Protein AF-A0A291IN93-F1 (afdb_monomer_lite)

Foldseek 3Di:
DDDDDPPDPDQDLDLVCLLVSLVVLLVVLVVCLVVVVVVCNVVSVVSVVVSVVSVVPDDDPPVCVVVVVVSVVVSVVSVVVSVVSVVVVVVVVVVVVVVVVVVVVVVVVVVVD

Structure (mmCIF, N/CA/C/O backbone):
data_AF-A0A291IN93-F1
#
_entry.id   AF-A0A291IN93-F1
#
loop_
_atom_site.group_PDB
_atom_site.id
_atom_site.type_symbol
_atom_site.label_atom_id
_atom_site.label_alt_id
_atom_site.label_comp_id
_atom_site.label_asym_id
_atom_site.label_entity_id
_atom_site.label_seq_id
_atom_site.pdbx_PDB_ins_code
_atom_site.Cartn_x
_atom_site.Cartn_y
_atom_site.Cartn_z
_atom_site.occupancy
_atom_site.B_iso_or_equiv
_atom_site.auth_seq_id
_atom_site.auth_comp_id
_atom_site.auth_asym_id
_atom_site.auth_atom_id
_atom_site.pdbx_PDB_model_num
ATOM 1 N N . MET A 1 1 ? -5.679 -36.613 -23.555 1.00 38.44 1 MET A N 1
ATOM 2 C CA . MET A 1 1 ? -6.331 -35.299 -23.400 1.00 38.44 1 MET A CA 1
ATOM 3 C C . MET A 1 1 ? -5.472 -34.467 -22.469 1.00 38.44 1 MET A C 1
ATOM 5 O O . MET A 1 1 ? -5.353 -34.877 -21.321 1.00 38.44 1 MET A O 1
ATOM 9 N N . PRO A 1 2 ? -4.788 -33.412 -22.937 1.00 39.12 2 PRO A N 1
ATOM 10 C CA . PRO A 1 2 ? -4.092 -32.493 -22.053 1.00 39.12 2 PRO A CA 1
ATOM 11 C C . PRO A 1 2 ? -4.990 -31.295 -21.723 1.00 39.12 2 PRO A C 1
ATOM 13 O O . PRO A 1 2 ? -5.703 -30.778 -22.580 1.00 39.12 2 PRO A O 1
ATOM 16 N N . SER A 1 3 ? -4.967 -30.933 -20.447 1.00 45.47 3 SER A N 1
ATOM 17 C CA . SER A 1 3 ? -5.786 -29.928 -19.784 1.00 45.47 3 SER A CA 1
ATOM 18 C C . SER A 1 3 ? -5.586 -28.513 -20.333 1.00 45.47 3 SER A C 1
ATOM 20 O O . SER A 1 3 ? -4.461 -28.030 -20.428 1.00 45.47 3 SER A O 1
ATOM 22 N N . ALA A 1 4 ? -6.701 -27.846 -20.603 1.00 48.78 4 ALA A N 1
ATOM 23 C CA . ALA A 1 4 ? -6.874 -26.399 -20.700 1.00 48.78 4 ALA A CA 1
ATOM 24 C C . ALA A 1 4 ? -8.026 -26.088 -19.710 1.00 48.78 4 ALA A C 1
ATOM 26 O O . ALA A 1 4 ? -8.914 -26.923 -19.566 1.00 48.78 4 ALA A O 1
ATOM 27 N N . GLU A 1 5 ? -8.089 -25.036 -18.903 1.00 43.47 5 GLU A N 1
ATOM 28 C CA . GLU A 1 5 ? -7.470 -23.720 -18.898 1.00 43.47 5 GLU A CA 1
ATOM 29 C C . GLU A 1 5 ? -7.310 -23.296 -17.427 1.00 43.47 5 GLU A C 1
ATOM 31 O O . GLU A 1 5 ? -8.263 -23.348 -16.653 1.00 43.47 5 GLU A O 1
ATOM 36 N N . ALA A 1 6 ? -6.121 -22.843 -17.042 1.00 41.66 6 ALA A N 1
ATOM 37 C CA . ALA A 1 6 ? -5.976 -21.880 -15.957 1.00 41.66 6 ALA A CA 1
ATOM 38 C C . ALA A 1 6 ? -5.566 -20.560 -16.612 1.00 41.66 6 ALA A C 1
ATOM 40 O O . ALA A 1 6 ? -4.432 -20.113 -16.484 1.00 41.66 6 ALA A O 1
ATOM 41 N N . ALA A 1 7 ? -6.478 -19.977 -17.393 1.00 44.94 7 ALA A N 1
ATOM 42 C CA . ALA A 1 7 ? -6.388 -18.575 -17.772 1.00 44.94 7 ALA A CA 1
ATOM 43 C C . ALA A 1 7 ? -6.804 -17.748 -16.545 1.00 44.94 7 ALA A C 1
ATOM 45 O O . ALA A 1 7 ? -7.909 -17.224 -16.471 1.00 44.94 7 ALA A O 1
ATOM 46 N N . GLY A 1 8 ? -5.954 -17.738 -15.518 1.00 45.22 8 GLY A N 1
ATOM 47 C CA . GLY A 1 8 ? -5.977 -16.647 -14.555 1.00 45.22 8 GLY A CA 1
ATOM 48 C C . GLY A 1 8 ? -5.374 -15.442 -15.261 1.00 45.22 8 GLY A C 1
ATOM 49 O O . GLY A 1 8 ? -4.330 -15.601 -15.890 1.00 45.22 8 GLY A O 1
ATOM 50 N N . ASP A 1 9 ? -6.043 -14.291 -15.203 1.00 57.09 9 ASP A N 1
ATOM 51 C CA . ASP A 1 9 ? -5.531 -12.995 -15.662 1.00 57.09 9 ASP A CA 1
ATOM 52 C C . ASP A 1 9 ? -4.179 -12.710 -14.988 1.00 57.09 9 ASP A C 1
ATOM 54 O O . ASP A 1 9 ? -4.099 -12.081 -13.930 1.00 57.09 9 ASP A O 1
ATOM 58 N N . GLU A 1 10 ? -3.092 -13.234 -15.551 1.00 66.25 10 GLU A N 1
ATOM 59 C CA . GLU A 1 10 ? -1.763 -12.866 -15.107 1.00 66.25 10 GLU A CA 1
ATOM 60 C C . GLU A 1 10 ? -1.519 -11.418 -15.537 1.00 66.25 10 GLU A C 1
ATOM 62 O O . GLU A 1 10 ? -1.731 -11.083 -16.707 1.00 66.25 10 GLU A O 1
ATOM 67 N N . PRO A 1 11 ? -1.074 -10.545 -14.617 1.00 74.62 11 PRO A N 1
ATOM 68 C CA . PRO A 1 11 ? -0.798 -9.161 -14.957 1.00 74.62 11 PRO A CA 1
ATOM 69 C C . PRO A 1 11 ? 0.258 -9.112 -16.057 1.00 74.62 11 PRO A C 1
ATOM 71 O O . PRO A 1 11 ? 1.289 -9.785 -15.963 1.00 74.62 11 PRO A O 1
ATOM 74 N N . ASP A 1 12 ? -0.001 -8.314 -17.092 1.00 81.94 12 ASP A N 1
ATOM 75 C CA . ASP A 1 12 ? 0.933 -8.155 -18.199 1.00 81.94 12 ASP A CA 1
ATOM 76 C C . ASP A 1 12 ? 2.267 -7.613 -17.679 1.00 81.94 12 ASP A C 1
ATOM 78 O O . ASP A 1 12 ? 2.338 -6.545 -17.073 1.00 81.94 12 ASP A O 1
ATOM 82 N N . ARG A 1 13 ? 3.330 -8.380 -17.919 1.00 84.12 13 ARG A N 1
ATOM 83 C CA . ARG A 1 13 ? 4.678 -8.122 -17.412 1.00 84.12 13 ARG A CA 1
ATOM 84 C C . ARG A 1 13 ? 5.556 -7.365 -18.404 1.00 84.12 13 ARG A C 1
ATOM 86 O O . ARG A 1 13 ? 6.757 -7.231 -18.184 1.00 84.12 13 ARG A O 1
ATOM 93 N N . SER A 1 14 ? 4.991 -6.886 -19.509 1.00 88.94 14 SER A N 1
ATOM 94 C CA . SER A 1 14 ? 5.695 -5.995 -20.423 1.00 88.94 14 SER A CA 1
ATOM 95 C C . SER A 1 14 ? 6.086 -4.701 -19.711 1.00 88.94 14 SER A C 1
ATOM 97 O O . SER A 1 14 ? 5.271 -4.097 -19.010 1.00 88.94 14 SER A O 1
ATOM 99 N N . ILE A 1 15 ? 7.315 -4.228 -19.952 1.00 88.94 15 ILE A N 1
ATOM 100 C CA . ILE A 1 15 ? 7.800 -2.953 -19.408 1.00 88.94 15 ILE A CA 1
ATOM 101 C C . ILE A 1 15 ? 6.861 -1.796 -19.744 1.00 88.94 15 ILE A C 1
ATOM 103 O O . ILE A 1 15 ? 6.693 -0.912 -18.919 1.00 88.94 15 ILE A O 1
ATOM 107 N N . ASP A 1 16 ? 6.190 -1.828 -20.897 1.00 91.06 16 ASP A N 1
ATOM 108 C CA . ASP A 1 16 ? 5.235 -0.793 -21.308 1.00 91.06 16 ASP A CA 1
ATOM 109 C C . ASP A 1 16 ? 3.970 -0.747 -20.438 1.00 91.06 16 ASP A C 1
ATOM 111 O O . ASP A 1 16 ? 3.325 0.297 -20.341 1.00 91.06 16 ASP A O 1
ATOM 115 N N . ASN A 1 17 ? 3.651 -1.847 -19.752 1.00 94.00 17 ASN A N 1
ATOM 116 C CA . ASN A 1 17 ? 2.429 -2.004 -18.968 1.00 94.00 17 ASN A CA 1
ATOM 117 C C . ASN A 1 17 ? 2.635 -1.866 -17.457 1.00 94.00 17 ASN A C 1
ATOM 119 O O . ASN A 1 17 ? 1.657 -1.845 -16.709 1.00 94.00 17 ASN A O 1
ATOM 123 N N . TYR A 1 18 ? 3.873 -1.660 -16.993 1.00 94.81 18 TYR A N 1
ATOM 124 C CA . TYR A 1 18 ? 4.181 -1.473 -15.569 1.00 94.81 18 TYR A CA 1
ATOM 125 C C . TYR A 1 18 ? 3.296 -0.416 -14.901 1.00 94.81 18 TYR A C 1
ATOM 127 O O . TYR A 1 18 ? 2.693 -0.689 -13.864 1.00 94.81 18 TYR A O 1
ATOM 135 N N . ALA A 1 19 ? 3.167 0.766 -15.510 1.00 95.19 19 ALA A N 1
ATOM 136 C CA . ALA A 1 19 ? 2.366 1.856 -14.956 1.00 95.19 19 ALA A CA 1
ATOM 137 C C . ALA A 1 19 ? 0.868 1.515 -14.880 1.00 95.19 19 ALA A C 1
ATOM 139 O O . ALA A 1 19 ? 0.223 1.824 -13.881 1.00 95.19 19 ALA A O 1
ATOM 140 N N . ALA A 1 20 ? 0.321 0.867 -15.912 1.00 96.44 20 ALA A N 1
ATOM 141 C CA . ALA A 1 20 ? -1.095 0.514 -15.967 1.00 96.44 20 ALA A CA 1
ATOM 142 C C . ALA A 1 20 ? -1.452 -0.536 -14.905 1.00 96.44 20 ALA A C 1
ATOM 144 O O . ALA A 1 20 ? -2.418 -0.360 -14.165 1.00 96.44 20 ALA A O 1
ATOM 145 N N . VAL A 1 21 ? -0.630 -1.580 -14.770 1.00 97.12 21 VAL A N 1
ATOM 146 C CA . VAL A 1 21 ? -0.834 -2.630 -13.761 1.00 97.12 21 VAL A CA 1
ATOM 147 C C . VAL A 1 21 ? -0.703 -2.069 -12.341 1.00 97.12 21 VAL A C 1
ATOM 149 O O . VAL A 1 21 ? -1.513 -2.380 -11.470 1.00 97.12 21 VAL A O 1
ATOM 152 N N . LEU A 1 22 ? 0.282 -1.204 -12.082 1.00 97.38 22 LEU A N 1
ATOM 153 C CA . LEU A 1 22 ? 0.439 -0.587 -10.759 1.00 97.38 22 LEU A CA 1
ATOM 154 C C . LEU A 1 22 ? -0.700 0.384 -10.422 1.00 97.38 22 LEU A C 1
ATOM 156 O O . LEU A 1 22 ? -1.089 0.479 -9.257 1.00 97.38 22 LEU A O 1
ATOM 160 N N . LEU A 1 23 ? -1.272 1.054 -11.425 1.00 97.31 23 LEU A N 1
ATOM 161 C CA . LEU A 1 23 ? -2.462 1.887 -11.261 1.00 97.31 23 LEU A CA 1
ATOM 162 C C . LEU A 1 23 ? -3.717 1.058 -10.940 1.00 97.31 23 LEU A C 1
ATOM 164 O O . LEU A 1 23 ? -4.527 1.485 -10.114 1.00 97.31 23 LEU A O 1
ATOM 168 N N . ASP A 1 24 ? -3.873 -0.125 -11.541 1.00 97.69 24 ASP A N 1
ATOM 169 C CA . ASP A 1 24 ? -4.942 -1.065 -11.173 1.00 97.69 24 ASP A CA 1
ATOM 170 C C . ASP A 1 24 ? -4.814 -1.488 -9.704 1.00 97.69 24 ASP A C 1
ATOM 172 O O . ASP A 1 24 ? -5.754 -1.327 -8.921 1.00 97.69 24 ASP A O 1
ATOM 176 N N . PHE A 1 25 ? -3.614 -1.910 -9.285 1.00 98.19 25 PHE A N 1
ATOM 177 C CA . PHE A 1 25 ? -3.361 -2.232 -7.881 1.00 98.19 25 PHE A CA 1
ATOM 178 C C . PHE A 1 25 ? -3.673 -1.057 -6.952 1.00 98.19 25 PHE A C 1
ATOM 180 O O . PHE A 1 25 ? -4.332 -1.255 -5.932 1.00 98.19 25 PHE A O 1
ATOM 187 N N . LYS A 1 26 ? -3.249 0.164 -7.303 1.00 98.19 26 LYS A N 1
ATOM 188 C CA . LYS A 1 26 ? -3.581 1.377 -6.543 1.00 98.19 26 LYS A CA 1
ATOM 189 C C . LYS A 1 26 ? -5.092 1.535 -6.388 1.00 98.19 26 LYS A C 1
ATOM 191 O O . LYS A 1 26 ? -5.562 1.739 -5.273 1.00 98.19 26 LYS A O 1
ATOM 196 N N . SER A 1 27 ? -5.841 1.413 -7.479 1.00 98.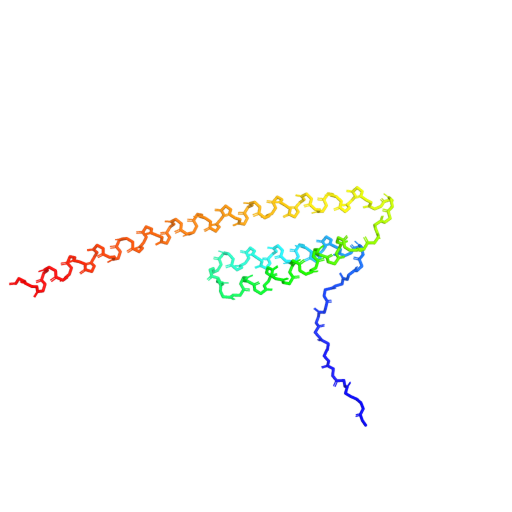06 27 SER A N 1
ATOM 197 C CA . SER A 1 27 ? -7.296 1.597 -7.486 1.00 98.06 27 SER A CA 1
ATOM 198 C C . SER A 1 27 ? -7.993 0.570 -6.594 1.00 98.06 27 SER A C 1
ATOM 200 O O . SER A 1 27 ? -8.841 0.924 -5.776 1.00 98.06 27 SER A O 1
ATOM 202 N N . ARG A 1 28 ? -7.572 -0.695 -6.679 1.00 98.06 28 ARG A N 1
ATOM 203 C CA . ARG A 1 28 ? -8.098 -1.789 -5.855 1.00 98.06 28 ARG A CA 1
ATOM 204 C C . ARG A 1 28 ? -7.764 -1.613 -4.375 1.00 98.06 28 ARG A C 1
ATOM 206 O O . ARG A 1 28 ? -8.640 -1.774 -3.535 1.00 98.06 28 ARG A O 1
ATOM 213 N N . ILE A 1 29 ? -6.534 -1.213 -4.044 1.00 98.38 29 ILE A N 1
ATOM 214 C CA . ILE A 1 29 ? -6.145 -0.908 -2.658 1.00 98.38 29 ILE A CA 1
ATOM 215 C C . ILE A 1 29 ? -6.987 0.251 -2.113 1.00 98.38 29 ILE A C 1
ATOM 217 O O . ILE A 1 29 ? -7.527 0.151 -1.014 1.00 98.38 29 ILE A O 1
ATOM 221 N N . GLN A 1 30 ? -7.143 1.333 -2.880 1.00 97.88 30 GLN A N 1
ATOM 222 C CA . GLN A 1 30 ? -7.968 2.476 -2.482 1.00 97.88 30 GLN A CA 1
ATOM 223 C C . GLN A 1 30 ? -9.425 2.074 -2.244 1.00 97.88 30 GLN A C 1
ATOM 225 O O . GLN A 1 30 ? -10.022 2.523 -1.266 1.00 97.88 30 GLN A O 1
ATOM 230 N N . GLN A 1 31 ? -9.978 1.205 -3.091 1.00 97.75 31 GLN A N 1
ATOM 231 C CA . GLN A 1 31 ? -11.323 0.666 -2.920 1.00 97.75 31 GLN A CA 1
ATOM 232 C C . GLN A 1 31 ? -11.443 -0.161 -1.635 1.00 97.75 31 GLN A C 1
ATOM 234 O O . GLN A 1 31 ? -12.327 0.121 -0.826 1.00 97.75 31 GLN A O 1
ATOM 239 N N . CYS A 1 32 ? -10.520 -1.095 -1.383 1.00 97.31 32 CYS A N 1
ATOM 240 C CA . CYS A 1 32 ? -10.556 -1.896 -0.160 1.00 97.31 32 CYS A CA 1
ATOM 241 C C . CYS A 1 32 ? -10.434 -1.031 1.102 1.00 97.31 32 CYS A C 1
ATOM 243 O O . CYS A 1 32 ? -11.153 -1.248 2.076 1.00 97.31 32 CYS A O 1
ATOM 245 N N . LEU A 1 33 ? -9.575 -0.004 1.084 1.00 96.56 33 LEU A N 1
ATOM 246 C CA . LEU A 1 33 ? -9.435 0.948 2.193 1.00 96.56 33 LEU A CA 1
ATOM 247 C C . LEU A 1 33 ? -10.680 1.829 2.387 1.00 96.56 33 LEU A C 1
ATOM 249 O O . LEU A 1 33 ? -10.989 2.216 3.517 1.00 96.56 33 LEU A O 1
ATOM 253 N N . ALA A 1 34 ? -11.384 2.178 1.309 1.00 95.69 34 ALA A N 1
ATOM 254 C CA . ALA A 1 34 ? -12.620 2.955 1.376 1.00 95.69 34 ALA A CA 1
ATOM 255 C C . ALA A 1 34 ? -13.788 2.125 1.932 1.00 95.69 34 ALA A C 1
ATOM 257 O O . ALA A 1 34 ? -14.582 2.636 2.721 1.00 95.69 34 ALA A O 1
ATOM 258 N N . ASN A 1 35 ? -13.851 0.846 1.561 1.00 96.19 35 ASN A N 1
ATOM 259 C CA . ASN A 1 35 ? -14.929 -0.071 1.928 1.00 96.19 35 ASN A CA 1
ATOM 260 C C . ASN A 1 35 ? -14.644 -0.890 3.197 1.00 96.19 35 ASN A C 1
ATOM 262 O O . ASN A 1 35 ? -15.501 -1.660 3.623 1.00 96.19 35 ASN A O 1
ATOM 266 N N . ALA A 1 36 ? -13.467 -0.720 3.811 1.00 93.56 36 ALA A N 1
ATOM 267 C CA . ALA A 1 36 ? -13.009 -1.511 4.954 1.00 93.56 36 ALA A CA 1
ATOM 268 C C . ALA A 1 36 ? -12.970 -3.032 4.670 1.00 93.56 36 ALA A C 1
ATOM 270 O O . ALA A 1 36 ? -13.224 -3.850 5.555 1.00 93.56 36 ALA A O 1
ATOM 271 N N . GLU A 1 37 ? -12.619 -3.413 3.439 1.00 95.88 37 GLU A N 1
ATOM 272 C CA . GLU A 1 37 ? -12.458 -4.802 2.979 1.00 95.88 37 GLU A CA 1
ATOM 273 C C . GLU A 1 37 ? -11.096 -5.363 3.439 1.00 95.88 37 GLU A C 1
ATOM 275 O O . GLU A 1 37 ? -10.208 -5.692 2.648 1.00 95.88 37 GLU A O 1
ATOM 280 N N . TRP A 1 38 ? -10.898 -5.427 4.758 1.00 93.88 38 TRP A N 1
ATOM 281 C CA . TRP A 1 38 ? -9.612 -5.781 5.370 1.00 93.88 38 TRP A CA 1
ATOM 282 C C . TRP A 1 38 ? -9.159 -7.216 5.088 1.00 93.88 38 TRP A C 1
ATOM 284 O O . TRP A 1 38 ? -7.960 -7.482 5.132 1.00 93.88 38 TRP A O 1
ATOM 294 N N . ASP A 1 39 ? -10.089 -8.119 4.779 1.00 95.69 39 ASP A N 1
ATOM 295 C CA . ASP A 1 39 ? -9.786 -9.518 4.461 1.00 95.69 39 ASP A CA 1
ATOM 296 C C . ASP A 1 39 ? -9.207 -9.681 3.044 1.00 95.69 39 ASP A C 1
ATOM 298 O O . ASP A 1 39 ? -8.383 -10.565 2.806 1.00 95.69 39 ASP A O 1
ATOM 302 N N . GLU A 1 40 ? -9.589 -8.810 2.103 1.00 94.38 40 GLU A N 1
ATOM 303 C CA . GLU A 1 40 ? -9.136 -8.864 0.704 1.00 94.38 40 GLU A CA 1
ATOM 304 C C . GLU A 1 40 ? -7.804 -8.132 0.492 1.00 94.38 40 GLU A C 1
ATOM 306 O O . GLU A 1 40 ? -6.967 -8.547 -0.321 1.00 94.38 40 GLU A O 1
ATOM 311 N N . LEU A 1 41 ? -7.573 -7.065 1.263 1.00 95.81 41 LEU A N 1
ATOM 312 C CA . LEU A 1 41 ? -6.401 -6.201 1.143 1.00 95.81 41 LEU A CA 1
ATOM 313 C C . LEU A 1 41 ? -5.052 -6.962 1.175 1.00 95.81 41 LEU A C 1
ATOM 315 O O . LEU A 1 41 ? -4.210 -6.679 0.317 1.00 95.81 41 LEU A O 1
ATOM 319 N N . PRO A 1 42 ? -4.809 -7.948 2.067 1.00 96.81 42 PRO A N 1
ATOM 320 C CA . PRO A 1 42 ? -3.557 -8.706 2.079 1.00 96.81 42 PRO A CA 1
ATOM 321 C C . PRO A 1 42 ? -3.274 -9.445 0.768 1.00 96.81 42 PRO A C 1
ATOM 323 O O . PRO A 1 42 ? -2.127 -9.482 0.323 1.00 96.81 42 PRO A O 1
ATOM 326 N N . GLY A 1 43 ? -4.303 -10.002 0.121 1.00 97.00 43 GLY A N 1
ATOM 327 C CA . GLY A 1 43 ? -4.152 -10.715 -1.151 1.00 97.00 43 GLY A CA 1
ATOM 328 C C . GLY A 1 43 ? -3.742 -9.783 -2.293 1.00 97.00 43 GLY A C 1
ATOM 329 O O . GLY A 1 43 ? -2.871 -10.119 -3.103 1.00 97.00 43 GLY A O 1
ATOM 330 N N . ILE A 1 44 ? -4.318 -8.579 -2.321 1.00 97.12 44 ILE A N 1
ATOM 331 C CA . ILE A 1 44 ? -3.983 -7.538 -3.301 1.00 97.12 44 ILE A CA 1
ATOM 332 C C . ILE A 1 44 ? -2.550 -7.043 -3.081 1.00 97.12 44 ILE A C 1
ATOM 334 O O . ILE A 1 44 ? -1.777 -6.960 -4.037 1.00 97.12 44 ILE A O 1
ATOM 338 N N . LEU A 1 45 ? -2.166 -6.772 -1.829 1.00 97.38 45 LEU A N 1
ATOM 339 C CA . LEU A 1 45 ? -0.813 -6.329 -1.481 1.00 97.38 45 LEU A CA 1
ATOM 340 C C . LEU A 1 45 ? 0.245 -7.386 -1.818 1.00 97.38 45 LEU A C 1
ATOM 342 O O . LEU A 1 45 ? 1.274 -7.040 -2.396 1.00 97.38 45 LEU A O 1
ATOM 346 N N . ALA A 1 46 ? -0.017 -8.664 -1.530 1.00 97.69 46 ALA A N 1
ATOM 347 C CA . ALA A 1 46 ? 0.890 -9.758 -1.877 1.00 97.69 46 ALA A CA 1
ATOM 348 C C . ALA A 1 46 ? 1.072 -9.893 -3.398 1.00 97.69 46 ALA A C 1
ATOM 350 O O . ALA A 1 46 ? 2.193 -10.044 -3.883 1.00 97.69 46 ALA A O 1
ATOM 351 N N . SER A 1 47 ? -0.018 -9.768 -4.162 1.00 97.25 47 SER A N 1
ATOM 352 C CA . SER A 1 47 ? 0.026 -9.808 -5.630 1.00 97.25 47 SER A CA 1
ATOM 353 C C . SER A 1 47 ? 0.811 -8.626 -6.208 1.00 97.25 47 SER A C 1
ATOM 355 O O . SER A 1 47 ? 1.650 -8.806 -7.092 1.00 97.25 47 SER A O 1
ATOM 357 N N . ARG A 1 48 ? 0.601 -7.417 -5.668 1.00 97.31 48 ARG A N 1
ATOM 358 C CA . ARG A 1 48 ? 1.367 -6.219 -6.039 1.00 97.31 48 ARG A CA 1
ATOM 359 C C . ARG A 1 48 ? 2.847 -6.367 -5.697 1.00 97.31 48 ARG A C 1
ATOM 361 O O . ARG A 1 48 ? 3.688 -5.992 -6.509 1.00 97.31 48 ARG A O 1
ATOM 368 N N . GLN A 1 49 ? 3.174 -6.915 -4.526 1.00 96.81 49 GLN A N 1
ATOM 369 C CA . GLN A 1 49 ? 4.558 -7.158 -4.121 1.00 96.81 49 GLN A CA 1
ATOM 370 C C . GLN A 1 49 ? 5.254 -8.115 -5.092 1.00 96.81 49 GLN A C 1
ATOM 372 O O . GLN A 1 49 ? 6.319 -7.778 -5.600 1.00 96.81 49 GLN A O 1
ATOM 377 N N . ALA A 1 50 ? 4.632 -9.252 -5.416 1.00 96.62 50 ALA A N 1
ATOM 378 C CA . ALA A 1 50 ? 5.185 -10.200 -6.382 1.00 96.62 50 ALA A CA 1
ATOM 379 C C . ALA A 1 50 ? 5.421 -9.548 -7.759 1.00 96.62 50 ALA A C 1
ATOM 381 O O . ALA A 1 50 ? 6.429 -9.808 -8.418 1.00 96.62 50 ALA A O 1
ATOM 382 N N . TYR A 1 51 ? 4.524 -8.654 -8.184 1.00 96.25 51 TYR A N 1
ATOM 383 C CA . TYR A 1 51 ? 4.685 -7.897 -9.424 1.00 96.25 51 TYR A CA 1
ATOM 384 C C . TYR A 1 51 ? 5.840 -6.881 -9.363 1.00 96.25 51 TYR A C 1
ATOM 386 O O . TYR A 1 5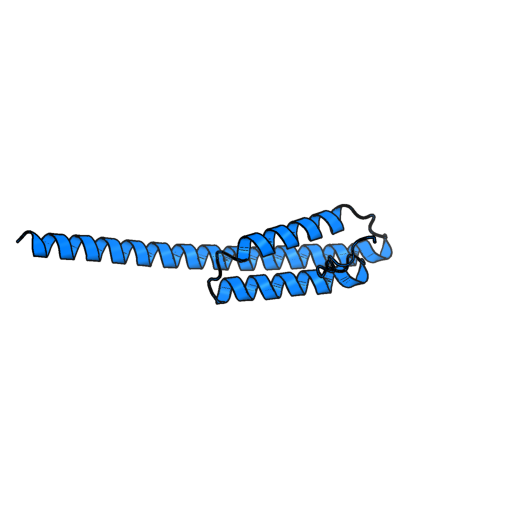1 ? 6.632 -6.784 -10.298 1.00 96.25 51 TYR A O 1
ATOM 394 N N . LEU A 1 52 ? 5.993 -6.153 -8.254 1.00 96.00 52 LEU A N 1
ATOM 395 C CA . LEU A 1 52 ? 7.114 -5.227 -8.048 1.00 96.00 52 LEU A CA 1
ATOM 396 C C . LEU A 1 52 ? 8.463 -5.958 -7.980 1.00 96.00 52 LEU A C 1
ATOM 398 O O . LEU A 1 52 ? 9.442 -5.499 -8.569 1.00 96.00 52 LEU A O 1
ATOM 402 N N . GLU A 1 53 ? 8.515 -7.113 -7.314 1.00 95.56 53 GLU A N 1
ATOM 403 C CA . GLU A 1 53 ? 9.689 -7.994 -7.292 1.00 95.56 53 GLU A CA 1
ATOM 404 C C . GLU A 1 53 ? 10.031 -8.489 -8.701 1.00 95.56 53 GLU A C 1
ATOM 406 O O . GLU A 1 53 ? 11.203 -8.508 -9.088 1.00 95.56 53 GLU A O 1
ATOM 411 N N . HIS A 1 54 ? 9.014 -8.806 -9.509 1.00 93.12 54 HIS A N 1
ATOM 412 C CA . HIS A 1 54 ? 9.214 -9.126 -10.914 1.00 93.12 54 HIS A CA 1
ATOM 413 C C . HIS A 1 54 ? 9.848 -7.953 -11.672 1.00 93.12 54 HIS A C 1
ATOM 415 O O . HIS A 1 54 ? 10.907 -8.153 -12.266 1.00 93.12 54 HIS A O 1
ATOM 421 N N . ILE A 1 55 ? 9.286 -6.739 -11.593 1.00 93.62 55 ILE A N 1
ATOM 422 C CA . ILE A 1 55 ? 9.859 -5.532 -12.222 1.00 93.62 55 ILE A CA 1
ATOM 423 C C . ILE A 1 55 ? 11.330 -5.354 -11.823 1.00 93.62 55 ILE A C 1
ATOM 425 O O . ILE A 1 55 ? 12.180 -5.138 -12.686 1.00 93.62 55 ILE A O 1
ATOM 429 N N . ALA A 1 56 ? 11.638 -5.477 -10.529 1.00 91.75 56 ALA A N 1
ATOM 430 C CA . ALA A 1 56 ? 12.987 -5.298 -9.995 1.00 91.75 56 ALA A CA 1
ATOM 431 C C . ALA A 1 56 ? 13.979 -6.381 -10.458 1.00 91.75 56 ALA A C 1
ATOM 433 O O . ALA A 1 56 ? 15.181 -6.128 -10.514 1.00 91.75 56 ALA A O 1
ATOM 434 N N . SER A 1 57 ? 13.488 -7.578 -10.794 1.00 93.12 57 SER A N 1
ATOM 435 C CA . SER A 1 57 ? 14.308 -8.687 -11.298 1.00 93.12 57 SER A CA 1
ATOM 436 C C . SER A 1 57 ? 14.658 -8.577 -12.786 1.00 93.12 57 SER A C 1
ATOM 438 O O . SER A 1 57 ? 15.583 -9.251 -13.244 1.00 93.12 57 SER A O 1
ATOM 440 N N . GLN A 1 58 ? 13.923 -7.765 -13.554 1.00 91.19 58 GLN A N 1
ATOM 441 C CA . GLN A 1 58 ? 14.121 -7.659 -14.997 1.00 91.19 58 GLN A CA 1
ATOM 442 C C . GLN A 1 58 ? 15.264 -6.694 -15.347 1.00 91.19 58 GLN A C 1
ATOM 444 O O . GLN A 1 58 ? 15.411 -5.643 -14.718 1.00 91.19 58 GLN A O 1
ATOM 449 N N . PRO A 1 59 ? 16.058 -6.988 -16.392 1.00 92.19 59 PRO A N 1
ATOM 450 C CA . PRO A 1 59 ? 16.992 -6.013 -16.933 1.00 92.19 59 PRO A CA 1
ATOM 451 C C . PRO A 1 59 ? 16.210 -4.835 -17.529 1.00 92.19 59 PRO A C 1
ATOM 453 O O . PRO A 1 59 ? 15.424 -5.002 -18.460 1.00 92.19 59 PRO A O 1
ATOM 456 N N . ILE A 1 60 ? 16.434 -3.632 -16.999 1.00 92.00 60 ILE A N 1
ATOM 457 C CA . ILE A 1 60 ? 15.784 -2.409 -17.482 1.00 92.00 60 ILE A CA 1
ATOM 458 C C . ILE A 1 60 ? 16.692 -1.743 -18.527 1.00 92.00 60 ILE A C 1
ATOM 460 O O . ILE A 1 60 ? 17.813 -1.353 -18.176 1.00 92.00 60 ILE A O 1
ATOM 464 N N . PRO A 1 61 ? 16.230 -1.563 -19.782 1.00 93.81 61 PRO A N 1
ATOM 465 C CA . PRO A 1 61 ? 16.970 -0.820 -20.799 1.00 93.81 61 PRO A CA 1
ATOM 466 C C . PRO A 1 61 ? 17.301 0.601 -20.330 1.00 93.81 61 PRO A C 1
ATOM 468 O O . PRO A 1 61 ? 16.469 1.256 -19.697 1.00 93.81 61 PRO A O 1
ATOM 471 N N . ASP A 1 62 ? 18.487 1.109 -20.670 1.00 94.81 62 ASP A N 1
ATOM 472 C CA . ASP A 1 62 ? 18.943 2.436 -20.224 1.00 94.81 62 ASP A CA 1
ATOM 473 C C . ASP A 1 62 ? 17.968 3.556 -20.618 1.00 94.81 62 ASP A C 1
ATOM 475 O O . ASP A 1 62 ? 17.661 4.427 -19.806 1.00 94.81 62 ASP A O 1
ATOM 479 N N . GLU A 1 63 ? 17.390 3.466 -21.816 1.00 95.75 63 GLU A N 1
ATOM 480 C CA . GLU A 1 63 ? 16.382 4.390 -22.359 1.00 95.75 63 GLU A CA 1
ATOM 481 C C . GLU A 1 63 ? 15.099 4.451 -21.515 1.00 95.75 63 GLU A C 1
ATOM 483 O O . GLU A 1 63 ? 14.402 5.465 -21.494 1.00 95.75 63 GLU A O 1
ATOM 488 N N . ARG A 1 64 ? 14.775 3.363 -20.808 1.00 94.88 64 ARG A N 1
ATOM 489 C CA . ARG A 1 64 ? 13.573 3.233 -19.973 1.00 94.88 64 ARG A CA 1
ATOM 490 C C . ARG A 1 64 ? 13.856 3.439 -18.489 1.00 94.88 64 ARG A C 1
ATOM 492 O O . ARG A 1 64 ? 12.915 3.553 -17.708 1.00 94.88 64 ARG A O 1
ATOM 499 N N . ARG A 1 65 ? 15.125 3.508 -18.080 1.00 93.81 65 ARG A N 1
ATOM 500 C CA . ARG A 1 65 ? 15.535 3.516 -16.669 1.00 93.81 65 ARG A CA 1
ATOM 501 C C . ARG A 1 65 ? 14.930 4.665 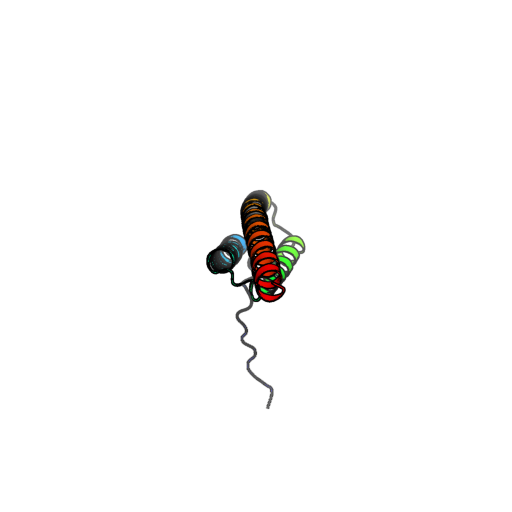-15.872 1.00 93.81 65 ARG A C 1
ATOM 503 O O . ARG A 1 65 ? 14.406 4.437 -14.786 1.00 93.81 65 ARG A O 1
ATOM 510 N N . GLU A 1 66 ? 14.987 5.882 -16.407 1.00 95.94 66 GLU A N 1
ATOM 511 C CA . GLU A 1 66 ? 14.423 7.046 -15.716 1.00 95.94 66 GLU A CA 1
ATOM 512 C C . GLU A 1 66 ? 12.901 6.933 -15.596 1.00 95.94 66 GLU A C 1
ATOM 514 O O . GLU A 1 66 ? 12.339 7.199 -14.540 1.00 95.94 66 GLU A O 1
ATOM 519 N N . TRP A 1 67 ? 12.231 6.445 -16.639 1.00 95.38 67 TRP A N 1
ATOM 520 C CA . TRP A 1 67 ? 10.789 6.224 -16.606 1.00 95.38 67 TRP A CA 1
ATOM 521 C C . TRP A 1 67 ? 10.382 5.185 -15.547 1.00 95.38 67 TRP A C 1
ATOM 523 O O . TRP A 1 67 ? 9.496 5.457 -14.736 1.00 95.38 67 TRP A O 1
ATOM 533 N N . VAL A 1 68 ? 11.077 4.042 -15.468 1.00 94.81 68 VAL A N 1
ATOM 534 C CA . VAL A 1 68 ? 10.823 3.031 -14.421 1.00 94.81 68 VAL A CA 1
ATOM 535 C C . VAL A 1 68 ? 11.089 3.599 -13.023 1.00 94.81 68 VAL A C 1
ATOM 537 O O . VAL A 1 68 ? 10.342 3.323 -12.084 1.00 94.81 68 VAL A O 1
ATOM 540 N N . LYS A 1 69 ? 12.110 4.446 -12.868 1.00 95.31 69 LYS A N 1
ATOM 541 C CA . LYS A 1 69 ? 12.385 5.128 -11.599 1.00 95.31 69 LYS A CA 1
ATOM 542 C C . LYS A 1 69 ? 11.238 6.052 -11.182 1.00 95.31 69 LYS A C 1
ATOM 544 O O . LYS A 1 69 ? 10.870 6.051 -10.010 1.00 95.31 69 LYS A O 1
ATOM 549 N N . GLN A 1 70 ? 10.648 6.802 -12.113 1.00 96.69 70 GLN A N 1
ATOM 550 C CA . GLN A 1 70 ? 9.482 7.644 -11.817 1.00 96.69 70 GLN A CA 1
ATOM 551 C C . GLN A 1 70 ? 8.270 6.810 -11.381 1.00 96.69 70 GLN A C 1
ATOM 553 O O . GLN A 1 70 ? 7.582 7.180 -10.432 1.00 96.69 70 GLN A O 1
ATOM 558 N N . ILE A 1 71 ? 8.056 5.643 -11.996 1.00 95.81 71 ILE A N 1
ATOM 559 C CA . ILE A 1 71 ? 7.018 4.697 -11.561 1.00 95.81 71 ILE A CA 1
ATOM 560 C C . ILE A 1 71 ? 7.268 4.225 -10.127 1.00 95.81 71 ILE A C 1
ATOM 562 O O . ILE A 1 71 ? 6.346 4.236 -9.310 1.00 95.81 71 ILE A O 1
ATOM 566 N N . ALA A 1 72 ? 8.505 3.849 -9.796 1.00 94.50 72 ALA A N 1
ATOM 567 C CA . ALA A 1 72 ? 8.858 3.417 -8.446 1.00 94.50 72 ALA A CA 1
ATOM 568 C C . ALA A 1 72 ? 8.638 4.533 -7.409 1.00 94.50 72 ALA A C 1
ATOM 570 O O . ALA A 1 72 ? 8.093 4.281 -6.337 1.00 94.50 72 ALA A O 1
ATOM 571 N N . LEU A 1 73 ? 8.997 5.778 -7.738 1.00 97.06 73 LEU A N 1
ATOM 572 C CA . LEU A 1 73 ? 8.755 6.933 -6.868 1.00 97.06 73 LEU A CA 1
ATOM 573 C C . LEU A 1 73 ? 7.259 7.206 -6.664 1.00 97.06 73 LEU A C 1
ATOM 575 O O . LEU A 1 73 ? 6.845 7.452 -5.534 1.00 97.06 73 LEU A O 1
ATOM 579 N N . SER A 1 74 ? 6.446 7.115 -7.721 1.00 96.94 74 SER A N 1
ATOM 580 C CA . SER A 1 74 ? 4.985 7.235 -7.606 1.00 96.94 74 SER A CA 1
ATOM 581 C C . SER A 1 74 ? 4.402 6.133 -6.722 1.00 96.94 74 SER A C 1
ATOM 583 O O . SER A 1 74 ? 3.598 6.412 -5.842 1.00 96.94 74 SER A O 1
ATOM 585 N N . THR A 1 75 ? 4.860 4.896 -6.911 1.00 96.81 75 THR A N 1
ATOM 586 C CA . THR A 1 75 ? 4.434 3.721 -6.135 1.00 96.81 75 THR A CA 1
ATOM 587 C C . THR A 1 75 ? 4.727 3.904 -4.641 1.00 96.81 75 THR A C 1
ATOM 589 O O . THR A 1 75 ? 3.882 3.598 -3.804 1.00 96.81 75 THR A O 1
ATOM 592 N N . LEU A 1 76 ? 5.896 4.460 -4.301 1.00 96.56 76 LEU A N 1
ATOM 593 C CA . LEU A 1 76 ? 6.268 4.787 -2.920 1.00 96.56 76 LEU A CA 1
ATOM 594 C C . LEU A 1 76 ? 5.417 5.917 -2.324 1.00 96.56 76 LEU A C 1
ATOM 596 O O . LEU A 1 76 ? 5.092 5.875 -1.138 1.00 96.56 76 LEU A O 1
ATOM 600 N N . ALA A 1 77 ? 5.072 6.929 -3.123 1.00 97.81 77 ALA A N 1
ATOM 601 C CA . ALA A 1 77 ? 4.187 8.003 -2.681 1.00 97.81 77 ALA A CA 1
ATOM 602 C C . ALA A 1 77 ? 2.782 7.463 -2.366 1.00 97.81 77 ALA A C 1
ATOM 604 O O . ALA A 1 77 ? 2.235 7.774 -1.309 1.00 97.81 77 ALA A O 1
ATOM 605 N N . ASP A 1 78 ? 2.256 6.587 -3.225 1.00 97.62 78 ASP A N 1
ATOM 606 C CA . ASP A 1 78 ? 0.977 5.907 -3.003 1.00 97.62 78 ASP A CA 1
ATOM 607 C C . ASP A 1 78 ? 0.994 5.081 -1.703 1.00 97.62 78 ASP A C 1
ATOM 609 O O . ASP A 1 78 ? 0.061 5.152 -0.904 1.00 97.62 78 ASP A O 1
ATOM 613 N N . ASP A 1 79 ? 2.084 4.355 -1.433 1.00 97.62 79 ASP A N 1
ATOM 614 C CA . ASP A 1 79 ? 2.223 3.551 -0.211 1.00 97.62 79 ASP A CA 1
ATOM 615 C C . ASP A 1 79 ? 2.207 4.406 1.062 1.00 97.62 79 ASP A C 1
ATOM 617 O O . ASP A 1 79 ? 1.616 4.014 2.072 1.00 97.62 79 ASP A O 1
ATOM 621 N N . ALA A 1 80 ? 2.813 5.595 1.019 1.00 98.00 80 ALA A N 1
ATOM 622 C CA . ALA A 1 80 ? 2.766 6.534 2.134 1.00 98.00 80 ALA A CA 1
ATOM 623 C C . ALA A 1 80 ? 1.332 7.027 2.405 1.00 98.00 80 ALA A C 1
ATOM 625 O O . ALA A 1 80 ? 0.925 7.138 3.567 1.00 98.00 80 ALA A O 1
ATOM 626 N N . GLU A 1 81 ? 0.546 7.278 1.353 1.00 97.81 81 GLU A N 1
ATOM 627 C CA . GLU A 1 81 ? -0.870 7.639 1.479 1.00 97.81 81 GLU A CA 1
ATOM 628 C C . GLU A 1 81 ? -1.695 6.490 2.077 1.00 97.81 81 GLU A C 1
ATOM 630 O O . GLU A 1 81 ? -2.477 6.709 3.008 1.00 97.81 81 GLU A O 1
ATOM 635 N N . PHE A 1 82 ? -1.485 5.257 1.605 1.00 97.69 82 PHE A N 1
ATOM 636 C CA . PHE A 1 82 ? -2.179 4.075 2.122 1.00 97.69 82 PHE A CA 1
ATOM 637 C C . PHE A 1 82 ? -1.883 3.846 3.604 1.00 97.69 82 PHE A C 1
ATOM 639 O O . PHE A 1 82 ? -2.809 3.664 4.396 1.00 97.69 82 PHE A O 1
ATOM 646 N N . LEU A 1 83 ? -0.611 3.913 4.004 1.00 97.56 83 LEU A N 1
ATOM 647 C CA . LEU A 1 83 ? -0.205 3.758 5.403 1.00 97.56 83 LEU A CA 1
ATOM 648 C C . LEU A 1 83 ? -0.829 4.829 6.301 1.00 97.56 83 LEU A C 1
ATOM 650 O O . LEU A 1 83 ? -1.330 4.511 7.380 1.00 97.56 83 LEU A O 1
ATOM 654 N N . SER A 1 84 ? -0.845 6.083 5.843 1.00 97.50 84 SER A N 1
ATOM 655 C CA . SER A 1 84 ? -1.481 7.186 6.569 1.00 97.50 84 SER A CA 1
ATOM 656 C C . SER A 1 84 ? -2.968 6.912 6.823 1.00 97.50 84 SER A C 1
ATOM 658 O O . SER A 1 84 ? -3.455 7.080 7.945 1.00 97.50 84 SER A O 1
ATOM 660 N N . LYS A 1 85 ? -3.688 6.409 5.810 1.00 96.00 85 LYS A N 1
ATOM 661 C CA . LYS A 1 85 ? -5.100 6.023 5.937 1.00 96.00 85 LYS A CA 1
ATOM 662 C C . LYS A 1 85 ? -5.298 4.863 6.914 1.00 96.00 85 LYS A C 1
ATOM 664 O O . LYS A 1 85 ? -6.155 4.962 7.790 1.00 96.00 85 LYS A O 1
ATOM 669 N N . VAL A 1 86 ? -4.499 3.801 6.804 1.00 96.62 86 VAL A N 1
ATOM 670 C CA . VAL A 1 86 ? -4.583 2.628 7.693 1.00 96.62 86 VAL A CA 1
ATOM 671 C C . VAL A 1 86 ? -4.359 3.021 9.155 1.00 96.62 86 VAL A C 1
ATOM 673 O O . VAL A 1 86 ? -5.120 2.610 10.031 1.00 96.62 86 VAL A O 1
ATOM 676 N N . GLU A 1 87 ? -3.359 3.855 9.442 1.00 96.94 87 GLU A N 1
ATOM 677 C CA . GLU A 1 87 ? -3.104 4.319 10.811 1.00 96.94 87 GLU A CA 1
ATOM 678 C C . GLU A 1 87 ? -4.219 5.240 11.332 1.00 96.94 87 GLU A C 1
ATOM 680 O O . GLU A 1 87 ? -4.607 5.150 12.504 1.00 96.94 87 GLU A O 1
ATOM 685 N N . ALA A 1 88 ? -4.805 6.079 10.471 1.00 95.50 88 ALA A N 1
ATOM 686 C CA . ALA A 1 88 ? -5.972 6.879 10.830 1.00 95.50 88 ALA A CA 1
ATOM 687 C C . ALA A 1 88 ? -7.183 5.998 11.195 1.00 95.50 88 ALA A C 1
ATOM 689 O O . ALA A 1 88 ? -7.810 6.218 12.238 1.00 95.50 88 ALA A O 1
ATOM 690 N N . ASP A 1 89 ? -7.474 4.968 10.395 1.00 93.94 89 ASP A N 1
ATOM 691 C CA . ASP A 1 89 ? -8.576 4.030 10.642 1.00 93.94 89 ASP A CA 1
ATOM 692 C C . ASP A 1 89 ? -8.361 3.226 11.923 1.00 93.94 89 ASP A C 1
ATOM 694 O O . ASP A 1 89 ? -9.264 3.102 12.752 1.00 93.94 89 ASP A O 1
ATOM 698 N N . LYS A 1 90 ? -7.138 2.740 12.144 1.00 94.69 90 LYS A N 1
ATOM 699 C CA . LYS A 1 90 ? -6.747 2.030 13.365 1.00 94.69 90 LYS A CA 1
ATOM 700 C C . LYS A 1 90 ? -6.933 2.895 14.611 1.00 94.69 90 LYS A C 1
ATOM 702 O O . LYS A 1 90 ? -7.474 2.431 15.615 1.00 94.69 90 LYS A O 1
ATOM 707 N N . SER A 1 91 ? -6.544 4.169 14.546 1.00 94.94 91 SER A N 1
ATOM 708 C CA . SER A 1 91 ? -6.764 5.135 15.629 1.00 94.94 91 SER A CA 1
ATOM 709 C C . SER A 1 91 ? -8.255 5.371 15.896 1.00 94.94 91 SER A C 1
ATOM 711 O O . SER A 1 91 ? -8.683 5.435 17.054 1.00 94.94 91 SER A O 1
ATOM 713 N N . ALA A 1 92 ? -9.072 5.460 14.842 1.00 94.06 92 ALA A N 1
ATOM 714 C CA . ALA A 1 92 ? -10.520 5.593 14.968 1.00 94.06 92 ALA A CA 1
ATOM 715 C C . ALA A 1 92 ? -11.159 4.348 15.609 1.00 94.06 92 ALA A C 1
ATOM 717 O O . ALA A 1 92 ? -11.937 4.482 16.558 1.00 94.06 92 ALA A O 1
ATOM 718 N N . MET A 1 93 ? -10.777 3.149 15.164 1.00 93.75 93 MET A N 1
ATOM 719 C CA . ME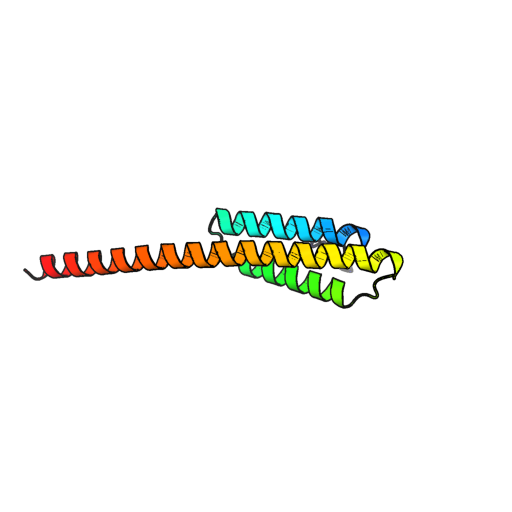T A 1 93 ? -11.236 1.873 15.723 1.00 93.75 93 MET A CA 1
ATOM 720 C C . MET A 1 93 ? -10.872 1.730 17.205 1.00 93.75 93 MET A C 1
ATOM 722 O O . MET A 1 93 ? -11.732 1.402 18.021 1.00 93.75 93 MET A O 1
ATOM 726 N N . ALA A 1 94 ? -9.638 2.068 17.594 1.00 94.81 94 ALA A N 1
ATOM 727 C CA . ALA A 1 94 ? -9.204 2.005 18.991 1.00 94.81 94 ALA A CA 1
ATOM 728 C C . ALA A 1 94 ? -10.050 2.907 19.912 1.00 94.81 94 ALA A C 1
ATOM 730 O O . ALA A 1 94 ? -10.417 2.513 21.022 1.00 94.81 94 ALA A O 1
ATOM 731 N N . LYS A 1 95 ? -10.420 4.109 19.444 1.00 94.69 95 LYS A N 1
ATOM 732 C CA . LYS A 1 95 ? -11.318 5.016 20.182 1.00 94.69 95 LYS A CA 1
ATOM 733 C C . LYS A 1 95 ? -12.720 4.427 20.338 1.00 94.69 95 LYS A C 1
ATOM 735 O O . LYS A 1 95 ? -13.307 4.522 21.418 1.00 94.69 95 LYS A O 1
ATOM 740 N N . GLN A 1 96 ? -13.256 3.816 19.283 1.00 94.19 96 GLN A N 1
ATOM 741 C CA . GLN A 1 96 ? -14.568 3.167 19.324 1.00 94.19 96 GLN A CA 1
ATOM 742 C C . GLN A 1 96 ? -14.574 1.974 20.284 1.00 94.19 96 GLN A C 1
ATOM 744 O O . GLN A 1 96 ? -15.476 1.869 21.116 1.00 94.19 96 GLN A O 1
ATOM 749 N N . GLN A 1 97 ? -13.536 1.137 20.247 1.00 95.19 97 GLN A N 1
ATOM 750 C CA . GLN A 1 97 ? -13.380 0.009 21.161 1.00 95.19 97 GLN A CA 1
ATOM 751 C C . GLN A 1 97 ? -13.325 0.468 22.622 1.00 95.19 97 GLN A C 1
ATOM 753 O O . GLN A 1 97 ? -14.050 -0.058 23.467 1.00 95.19 97 GLN A O 1
ATOM 758 N N . GLN A 1 98 ? -12.541 1.506 22.924 1.00 95.38 98 GLN A N 1
ATOM 759 C CA . GLN A 1 98 ? -12.479 2.057 24.277 1.00 95.38 98 GLN A CA 1
ATOM 760 C C . GLN A 1 98 ? -13.847 2.578 24.753 1.00 95.38 98 GLN A C 1
ATOM 762 O O . GLN A 1 98 ? -14.207 2.407 25.919 1.00 95.38 98 GLN A O 1
ATOM 767 N N . SER A 1 99 ? -14.611 3.221 23.865 1.00 95.38 99 SER A N 1
ATOM 768 C CA . SER A 1 99 ? -15.968 3.687 24.168 1.00 95.38 99 SER A CA 1
ATOM 769 C C . SER A 1 99 ? -16.904 2.518 24.493 1.00 95.38 99 SER A C 1
ATOM 771 O O . SER A 1 99 ? -17.599 2.543 25.511 1.00 95.38 99 SER A O 1
ATOM 773 N N . LEU A 1 100 ? -16.857 1.455 23.684 1.00 95.31 100 LEU A N 1
ATOM 774 C CA . LEU A 1 100 ? -17.648 0.244 23.888 1.00 95.31 100 LEU A CA 1
ATOM 775 C C . LEU A 1 100 ? -17.334 -0.416 25.236 1.00 95.31 100 LEU A C 1
ATOM 777 O O . LEU A 1 100 ? -18.247 -0.718 26.002 1.00 95.31 100 LEU A O 1
ATOM 781 N N . GLU A 1 101 ? -16.053 -0.587 25.567 1.00 95.69 101 GLU A N 1
ATOM 782 C CA . GLU A 1 101 ? -15.631 -1.175 26.842 1.00 95.69 101 GLU A CA 1
ATOM 783 C C . GLU A 1 101 ? -16.119 -0.369 28.051 1.00 95.69 101 GLU A C 1
ATOM 785 O O . GLU A 1 101 ? -16.552 -0.946 29.051 1.00 95.69 101 GLU A O 1
ATOM 790 N N . ARG A 1 102 ? -16.086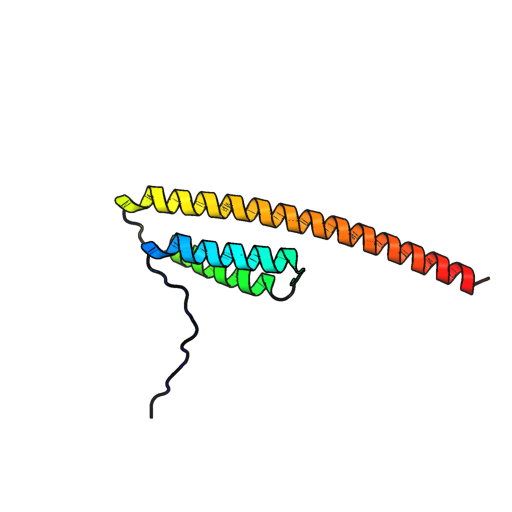 0.968 27.967 1.00 93.94 102 ARG A N 1
ATOM 791 C CA . ARG A 1 102 ? -16.647 1.840 29.011 1.00 93.94 102 ARG A CA 1
ATOM 792 C C . ARG A 1 102 ? -18.154 1.631 29.154 1.00 93.94 102 ARG A C 1
ATOM 794 O O . ARG A 1 102 ? -18.636 1.524 30.281 1.00 93.94 102 ARG A O 1
ATOM 801 N N . GLY A 1 103 ? -18.875 1.525 28.037 1.00 94.31 103 GLY A N 1
ATOM 802 C CA . GLY A 1 103 ? -20.305 1.215 28.022 1.00 94.31 103 GLY A CA 1
ATOM 803 C C . GLY A 1 103 ? -20.619 -0.124 28.692 1.00 94.31 103 GLY A C 1
ATOM 804 O O . GLY A 1 103 ? -21.456 -0.177 29.590 1.00 94.31 103 GLY A O 1
ATOM 805 N N . ILE A 1 104 ? -19.884 -1.184 28.336 1.00 94.69 104 ILE A N 1
ATOM 806 C CA . ILE A 1 104 ? -20.034 -2.522 28.931 1.00 94.69 104 ILE A CA 1
ATOM 807 C C . ILE A 1 104 ? -19.847 -2.467 30.452 1.00 94.69 104 ILE A C 1
ATOM 809 O O . ILE A 1 104 ? -20.688 -2.986 31.190 1.00 94.69 104 ILE A O 1
ATOM 813 N N . ARG A 1 105 ? -18.786 -1.804 30.933 1.00 93.25 105 ARG A N 1
ATOM 814 C CA . ARG A 1 105 ? -18.524 -1.653 32.376 1.00 93.25 105 ARG A CA 1
ATOM 815 C C . ARG A 1 105 ? -19.648 -0.899 33.086 1.00 93.25 105 ARG A C 1
ATOM 817 O O . ARG A 1 105 ? -20.075 -1.323 34.156 1.00 93.25 105 ARG A O 1
ATOM 824 N N . ALA A 1 106 ? -20.164 0.177 32.488 1.00 93.06 106 ALA A N 1
ATOM 825 C CA . ALA A 1 106 ? -21.286 0.924 33.051 1.00 93.06 106 ALA A CA 1
ATOM 826 C C . ALA A 1 106 ? -22.548 0.050 33.154 1.00 93.06 106 ALA A C 1
ATOM 828 O O . ALA A 1 106 ? -23.167 -0.018 34.214 1.00 93.06 106 ALA A O 1
ATOM 829 N N . THR A 1 107 ? -22.900 -0.689 32.096 1.00 93.50 107 THR A N 1
ATOM 830 C CA . THR A 1 107 ? -24.054 -1.603 32.110 1.00 93.50 107 THR A CA 1
ATOM 831 C C . THR A 1 107 ? -23.908 -2.714 33.154 1.00 93.50 107 THR A C 1
ATOM 833 O O . THR A 1 107 ? -24.886 -3.072 33.807 1.00 93.50 107 THR A O 1
ATOM 836 N N . GLN A 1 108 ? -22.704 -3.262 33.340 1.00 92.62 108 GLN A N 1
ATOM 837 C CA . GLN A 1 108 ? -22.437 -4.271 34.372 1.00 92.62 108 GLN A CA 1
ATOM 838 C C . GLN A 1 108 ? -22.593 -3.714 35.793 1.00 92.62 108 GLN A C 1
ATOM 840 O O . GLN A 1 108 ? -23.141 -4.405 36.654 1.00 92.62 108 GLN A O 1
ATOM 845 N N . ALA A 1 109 ? -22.177 -2.465 36.030 1.00 89.88 109 ALA A N 1
ATOM 846 C CA . ALA A 1 109 ? -22.358 -1.800 37.319 1.00 89.88 109 ALA A CA 1
ATOM 847 C C . ALA A 1 109 ? -23.849 -1.639 37.661 1.00 89.88 109 ALA A C 1
ATOM 849 O O . ALA A 1 109 ? -24.269 -2.016 38.752 1.00 89.88 109 ALA A O 1
ATOM 850 N N . TYR A 1 110 ? -24.668 -1.197 36.699 1.00 85.62 110 TYR A N 1
ATOM 851 C CA . TYR A 1 110 ? -26.118 -1.063 36.893 1.00 85.62 110 TYR A CA 1
ATOM 852 C C . TYR A 1 110 ? -26.840 -2.392 37.154 1.00 85.62 110 TYR A C 1
ATOM 854 O O . TYR A 1 110 ? -27.839 -2.396 37.857 1.00 85.62 110 TYR A O 1
ATOM 862 N N . LYS A 1 111 ? -26.362 -3.519 36.609 1.00 82.62 111 LYS A N 1
ATOM 863 C CA . LYS A 1 111 ? -26.951 -4.850 36.867 1.00 82.62 111 LYS A CA 1
ATOM 864 C C . LYS A 1 111 ? -26.581 -5.435 38.231 1.00 82.62 111 LYS A C 1
ATOM 866 O O . LYS A 1 111 ? -27.236 -6.365 38.683 1.00 82.62 111 LYS A O 1
ATOM 871 N N . SER A 1 112 ? -25.500 -4.943 38.833 1.00 70.56 112 SER A N 1
ATOM 872 C CA . SER A 1 112 ? -25.004 -5.395 4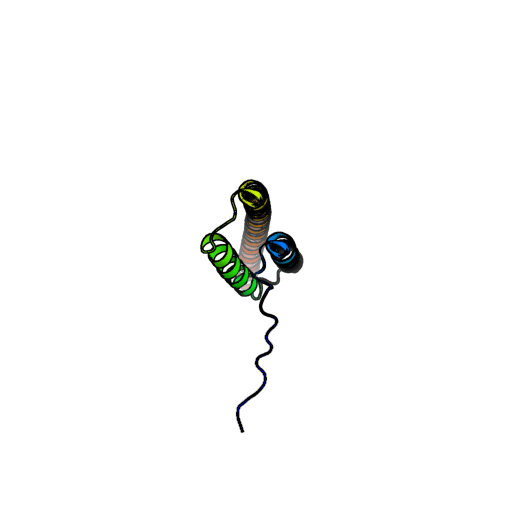0.139 1.00 70.56 112 SER A CA 1
ATOM 873 C C . SER A 1 112 ? -25.549 -4.555 41.304 1.00 70.56 112 SER A C 1
ATOM 875 O O . SER A 1 112 ? -25.111 -4.752 42.435 1.00 70.56 112 SER A O 1
ATOM 877 N N . THR A 1 113 ? -26.452 -3.608 41.020 1.00 54.41 113 THR A N 1
ATOM 878 C CA . THR A 1 113 ? -27.139 -2.747 41.998 1.00 54.41 113 THR A CA 1
ATOM 879 C C . THR A 1 113 ? -28.602 -3.156 42.085 1.00 54.41 113 THR A C 1
ATOM 881 O O . THR A 1 113 ? -29.138 -3.163 43.212 1.00 54.41 113 THR A O 1
#

pLDDT: mean 89.97, std 14.7, range [38.44, 98.38]

InterPro domains:
  IPR008622 Flagellar protein FliT [PF05400] (22-111)

Sequence (113 aa):
MPSAEAAGDEPDRSIDNYAAVLLDFKSRIQQCLANAEWDELPGILASRQAYLEHIASQPIPDERREWVKQIALSTLADDAEFLSKVEADKSAMAKQQQSLERGIRATQAYKST

Organism: NCBI:txid702114

Radius of gyration: 21.78 Å; chains: 1; bounding box: 46×43×65 Å

Secondary structure (DSSP, 8-state):
---------PPP--GGGHHHHHHHHHHHHHHHHHHT-TTTHHHHHHHHHHHHHHHHHSPPPHHHHHHHHHHHHHHHHHHHHHHHHHHHHHHHHHHHHHHHHHHHHHHHHHHT-